Protein AF-A0A935A2Z3-F1 (afdb_monomer_lite)

Radius of gyration: 14.63 Å; chains: 1; bounding box: 40×25×30 Å

Sequence (96 aa):
MFGIIDGTYFGFYSALHRLGIEIVTPRHETSAAHMAGAYARLTGRLGVCMASNGPGVANLLPGLVVEQGEGNRVLAITSARRPRIMYPDRGGATSA

pLDDT: mean 84.95, std 16.19, range [31.73, 96.81]

Structure (mmCIF, N/CA/C/O backbone):
data_AF-A0A935A2Z3-F1
#
_entry.id   AF-A0A935A2Z3-F1
#
loop_
_atom_site.group_PDB
_atom_site.id
_atom_site.type_symbol
_atom_site.label_atom_id
_atom_site.label_alt_id
_atom_site.label_comp_id
_atom_site.label_asym_id
_atom_site.label_entity_id
_atom_site.label_seq_id
_atom_site.pdbx_PDB_ins_code
_atom_site.Cartn_x
_atom_site.Cartn_y
_atom_site.Cartn_z
_atom_site.occupancy
_atom_site.B_iso_or_equiv
_atom_site.auth_seq_id
_atom_site.auth_comp_id
_atom_site.auth_asym_id
_atom_site.auth_atom_id
_atom_site.pdbx_PDB_model_num
ATOM 1 N N . MET A 1 1 ? -7.748 -3.359 -1.941 1.00 91.06 1 MET A N 1
ATOM 2 C CA . MET A 1 1 ? -6.310 -2.985 -1.962 1.00 91.06 1 MET A CA 1
ATOM 3 C C . MET A 1 1 ? -6.157 -1.732 -2.815 1.00 91.06 1 MET A C 1
ATOM 5 O O . MET A 1 1 ? -6.997 -1.527 -3.677 1.00 91.06 1 MET A O 1
ATOM 9 N N . PHE A 1 2 ? -5.163 -0.877 -2.573 1.00 94.38 2 PHE A N 1
ATOM 10 C CA . PHE A 1 2 ? -5.024 0.416 -3.264 1.00 94.38 2 PHE A CA 1
ATOM 11 C C . PHE A 1 2 ? -3.729 0.470 -4.066 1.00 94.38 2 PHE A C 1
ATOM 13 O O . PHE A 1 2 ? -2.699 0.032 -3.577 1.00 94.38 2 PHE A O 1
ATOM 20 N N . GLY A 1 3 ? -3.724 1.000 -5.280 1.00 91.88 3 GLY A N 1
ATOM 21 C CA . GLY A 1 3 ? -2.471 1.130 -6.026 1.00 91.88 3 GLY A CA 1
ATOM 22 C C . GLY A 1 3 ? -2.680 1.277 -7.515 1.00 91.88 3 GLY A C 1
ATOM 23 O O . GLY A 1 3 ? -3.727 0.913 -8.043 1.00 91.88 3 GLY A O 1
ATOM 24 N N . ILE A 1 4 ? -1.675 1.828 -8.183 1.00 89.94 4 ILE A N 1
ATOM 25 C CA . ILE A 1 4 ? -1.680 1.964 -9.638 1.00 89.94 4 ILE A CA 1
ATOM 26 C C . ILE A 1 4 ? -1.270 0.630 -10.243 1.00 89.94 4 ILE A C 1
ATOM 28 O O . ILE A 1 4 ? -0.392 -0.041 -9.711 1.00 89.94 4 ILE A O 1
ATOM 32 N N . ILE A 1 5 ? -1.927 0.202 -11.314 1.00 83.88 5 ILE A N 1
ATOM 33 C CA . ILE A 1 5 ? -1.572 -1.034 -12.014 1.00 83.88 5 ILE A CA 1
ATOM 34 C C . ILE A 1 5 ? -0.520 -0.700 -13.072 1.00 83.88 5 ILE A C 1
ATOM 36 O O . ILE A 1 5 ? -0.751 0.152 -13.924 1.00 83.88 5 ILE A O 1
ATOM 40 N N . ASP A 1 6 ? 0.612 -1.401 -13.026 1.00 82.38 6 ASP A N 1
ATOM 41 C CA . ASP A 1 6 ? 1.668 -1.343 -14.038 1.00 82.38 6 ASP A CA 1
ATOM 42 C C . ASP A 1 6 ? 1.918 -2.740 -14.636 1.00 82.38 6 ASP A C 1
ATOM 44 O O . ASP A 1 6 ? 1.623 -3.773 -14.021 1.00 82.38 6 ASP A O 1
ATOM 48 N N . GLY A 1 7 ? 2.487 -2.788 -15.845 1.00 79.00 7 GLY A N 1
ATOM 49 C CA . GLY A 1 7 ? 2.809 -4.039 -16.533 1.00 79.00 7 GLY A CA 1
ATOM 50 C C . GLY A 1 7 ? 3.779 -4.940 -15.758 1.00 79.00 7 GLY A C 1
ATOM 51 O O . GLY A 1 7 ? 3.754 -6.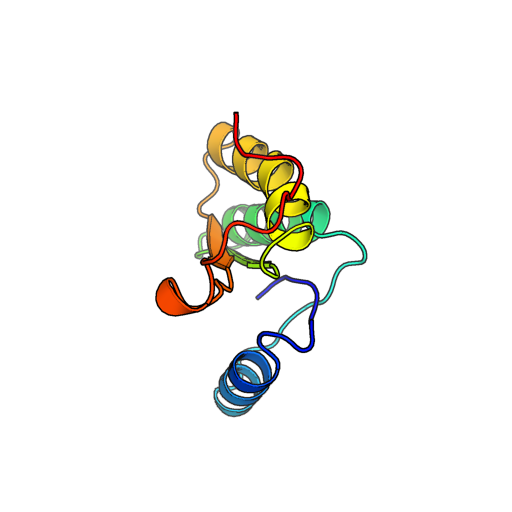159 -15.929 1.00 79.00 7 GLY A O 1
ATOM 52 N N . THR A 1 8 ? 4.594 -4.384 -14.855 1.00 75.38 8 THR A N 1
ATOM 53 C CA . THR A 1 8 ? 5.561 -5.151 -14.052 1.00 75.38 8 THR A CA 1
ATOM 54 C C . THR A 1 8 ? 4.949 -6.159 -13.078 1.00 75.38 8 THR A C 1
ATOM 56 O O . THR A 1 8 ? 5.636 -7.113 -12.713 1.00 75.38 8 THR A O 1
ATOM 59 N N . TYR A 1 9 ? 3.688 -6.006 -12.669 1.00 80.25 9 TYR A N 1
ATOM 60 C CA . TYR A 1 9 ? 3.007 -6.937 -11.751 1.00 80.25 9 TYR A CA 1
ATOM 61 C C . TYR A 1 9 ? 1.578 -7.262 -12.186 1.00 80.25 9 TYR A C 1
ATOM 63 O O . TYR A 1 9 ? 0.753 -7.685 -11.375 1.00 80.25 9 TYR A O 1
ATOM 71 N N . PHE A 1 10 ? 1.286 -7.166 -13.485 1.00 84.56 10 PHE A N 1
ATOM 72 C CA . PHE A 1 10 ? -0.017 -7.558 -14.028 1.00 84.56 10 PHE A CA 1
ATOM 73 C C . PHE A 1 10 ? -0.399 -9.009 -13.671 1.00 84.56 10 PHE A C 1
ATOM 75 O O . PHE A 1 10 ? -1.550 -9.296 -13.348 1.00 84.56 10 PHE A O 1
ATOM 82 N N . GLY A 1 11 ? 0.576 -9.927 -13.636 1.00 86.19 11 GLY A N 1
ATOM 83 C CA . GLY A 1 11 ? 0.349 -11.306 -13.186 1.00 86.19 11 GLY A CA 1
ATOM 84 C C . GLY A 1 11 ? -0.092 -11.406 -11.719 1.00 86.19 11 GLY A C 1
ATOM 85 O O . GLY A 1 11 ? -0.956 -12.219 -11.391 1.00 86.19 11 GLY A O 1
ATOM 86 N N . PHE A 1 12 ? 0.444 -10.543 -10.849 1.00 87.38 12 PHE A N 1
ATOM 87 C CA . PHE A 1 12 ? 0.041 -10.454 -9.445 1.00 87.38 12 PHE A CA 1
ATOM 88 C C . PHE A 1 12 ? -1.369 -9.872 -9.315 1.00 87.38 12 PHE A C 1
ATOM 90 O O . PHE A 1 12 ? -2.206 -10.460 -8.636 1.00 87.38 12 PHE A O 1
ATOM 97 N N . TYR A 1 13 ? -1.672 -8.797 -10.050 1.00 87.56 13 TYR A N 1
ATOM 98 C CA . TYR A 1 13 ? -3.026 -8.239 -10.150 1.00 87.56 13 TYR A CA 1
ATOM 99 C C . TYR A 1 13 ? -4.050 -9.298 -10.591 1.00 87.56 13 TYR A C 1
ATOM 101 O O . TYR A 1 13 ? -5.070 -9.494 -9.936 1.00 87.56 13 TYR A O 1
ATOM 109 N N . SER A 1 14 ? -3.752 -10.040 -11.662 1.00 88.75 14 SER A N 1
ATOM 110 C CA . SER A 1 14 ? -4.626 -11.095 -12.184 1.00 88.75 14 SER A CA 1
ATOM 111 C C . SER A 1 14 ? -4.877 -12.206 -11.156 1.00 88.75 14 SER A C 1
ATOM 113 O O . SER A 1 14 ? -5.992 -12.719 -11.051 1.00 88.75 14 SER A O 1
ATOM 115 N N . ALA A 1 15 ? -3.861 -12.574 -10.368 1.00 91.06 15 ALA A N 1
ATOM 116 C CA . ALA A 1 15 ? -4.010 -13.545 -9.288 1.00 91.06 15 ALA A CA 1
ATOM 117 C C . ALA A 1 15 ? -4.886 -13.018 -8.144 1.00 91.06 15 ALA A C 1
ATOM 119 O O . ALA A 1 15 ? -5.775 -13.734 -7.692 1.00 91.06 15 ALA A O 1
ATOM 120 N N . LEU A 1 16 ? -4.684 -11.767 -7.724 1.00 91.00 16 LEU A N 1
ATOM 121 C CA . LEU A 1 16 ? -5.510 -11.117 -6.703 1.00 91.00 16 LEU A CA 1
ATOM 122 C C . LEU A 1 16 ? -6.976 -11.032 -7.136 1.00 91.00 16 LEU A C 1
ATOM 124 O O . LEU A 1 16 ? -7.863 -11.385 -6.362 1.00 91.00 16 LEU A O 1
ATOM 128 N N . HIS A 1 17 ? -7.224 -10.675 -8.397 1.00 89.75 17 HIS A N 1
ATOM 129 C CA . HIS A 1 17 ? -8.570 -10.636 -8.961 1.00 89.75 17 HIS A CA 1
ATOM 130 C C . HIS A 1 17 ? -9.258 -12.012 -8.910 1.00 89.75 17 HIS A C 1
ATOM 132 O O . HIS A 1 17 ? -10.421 -12.107 -8.528 1.00 89.75 17 HIS A O 1
ATOM 138 N N . ARG A 1 18 ? -8.542 -13.105 -9.222 1.00 92.75 18 ARG A N 1
ATOM 139 C CA . ARG A 1 18 ? -9.082 -14.476 -9.093 1.00 92.75 18 ARG A CA 1
ATOM 140 C C . ARG A 1 18 ? -9.408 -14.871 -7.651 1.00 92.75 18 ARG A C 1
ATOM 142 O O . ARG A 1 18 ? -10.283 -15.702 -7.443 1.00 92.75 18 ARG A O 1
ATOM 149 N N . LEU A 1 19 ? -8.716 -14.290 -6.674 1.00 94.31 19 LEU A N 1
ATOM 150 C CA . LEU A 1 19 ? -8.972 -14.496 -5.246 1.00 94.31 19 LEU A CA 1
ATOM 151 C C . LEU A 1 19 ? -10.083 -13.578 -4.702 1.00 94.31 19 LEU A C 1
ATOM 153 O O . LEU A 1 19 ? -10.331 -13.579 -3.499 1.00 94.31 19 LEU A O 1
ATOM 157 N N . GLY A 1 20 ? -10.738 -12.786 -5.559 1.00 92.56 20 GLY A N 1
ATOM 158 C CA . GLY A 1 20 ? -11.780 -11.838 -5.157 1.00 92.56 20 GLY A CA 1
ATOM 159 C C . GLY A 1 20 ? -11.242 -10.582 -4.464 1.00 92.56 20 GLY A C 1
ATOM 160 O O . GLY A 1 20 ? -11.995 -9.879 -3.796 1.00 92.56 20 GLY A O 1
ATOM 161 N N . ILE A 1 21 ? -9.943 -10.289 -4.593 1.00 90.62 21 ILE A N 1
ATOM 162 C CA . ILE A 1 21 ? -9.330 -9.083 -4.031 1.00 90.62 21 ILE A CA 1
ATOM 163 C C . ILE A 1 21 ? -9.399 -7.969 -5.073 1.00 90.62 21 ILE A C 1
ATOM 165 O O . ILE A 1 21 ? -8.682 -7.982 -6.073 1.00 90.62 21 ILE A O 1
ATOM 169 N N . GLU A 1 22 ? -10.235 -6.971 -4.802 1.00 89.81 22 GLU A N 1
ATOM 170 C CA . GLU A 1 22 ? -10.358 -5.788 -5.646 1.00 89.81 22 GLU A CA 1
ATOM 171 C C . GLU A 1 22 ? -9.209 -4.796 -5.403 1.00 89.81 22 GLU A C 1
ATOM 173 O O . GLU A 1 22 ? -8.784 -4.549 -4.262 1.00 89.81 22 GLU A O 1
ATOM 178 N N . ILE A 1 23 ? -8.715 -4.202 -6.492 1.00 91.19 23 ILE A N 1
ATOM 179 C CA . ILE A 1 23 ? -7.724 -3.127 -6.457 1.00 91.19 23 ILE A CA 1
ATOM 180 C C . ILE A 1 23 ? -8.368 -1.828 -6.926 1.00 91.19 23 ILE A C 1
ATOM 182 O O . ILE A 1 23 ? -8.761 -1.689 -8.081 1.00 91.19 23 ILE A O 1
ATOM 186 N N . VAL A 1 24 ? -8.412 -0.857 -6.019 1.00 93.38 24 VAL A N 1
ATOM 187 C CA . VAL A 1 24 ? -8.855 0.505 -6.290 1.00 93.38 24 VAL A CA 1
ATOM 188 C C . VAL A 1 24 ? -7.653 1.310 -6.770 1.00 93.38 24 VAL A C 1
ATOM 190 O O . VAL A 1 24 ? -6.640 1.410 -6.071 1.00 93.38 24 VAL A O 1
ATOM 193 N N . THR A 1 25 ? -7.766 1.8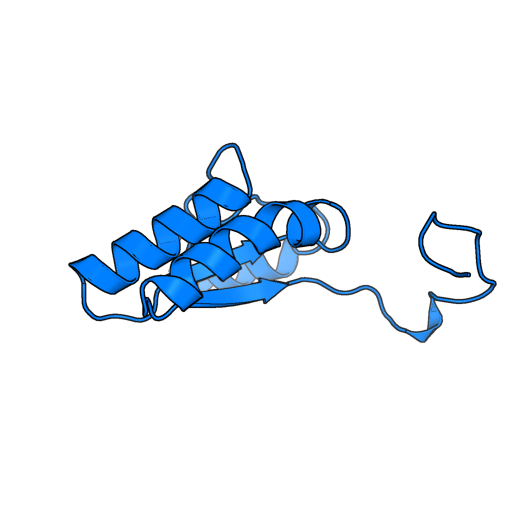73 -7.972 1.00 92.69 25 THR A N 1
ATOM 194 C CA . THR A 1 25 ? -6.665 2.571 -8.645 1.00 92.69 25 THR A CA 1
ATOM 195 C C . THR A 1 25 ? -6.795 4.089 -8.490 1.00 92.69 25 THR A C 1
ATOM 197 O O . THR A 1 25 ? -7.674 4.684 -9.117 1.00 92.69 25 THR A O 1
ATOM 200 N N . PRO A 1 26 ? -5.944 4.747 -7.681 1.00 93.12 26 PRO A N 1
ATOM 201 C CA . PRO A 1 26 ? -5.869 6.204 -7.644 1.00 93.12 26 PRO A CA 1
ATOM 202 C C . PRO A 1 26 ? -5.089 6.760 -8.843 1.00 93.12 26 PRO A C 1
ATOM 204 O O . PRO A 1 26 ? -4.499 6.021 -9.627 1.00 93.12 26 PRO A O 1
ATOM 207 N N . ARG A 1 27 ? -5.058 8.092 -8.977 1.00 91.62 27 ARG A N 1
ATOM 208 C CA . ARG A 1 27 ? -4.238 8.777 -9.993 1.00 91.62 27 ARG A CA 1
ATOM 209 C C . ARG A 1 27 ? -2.781 8.992 -9.596 1.00 91.62 27 ARG A C 1
ATOM 211 O O . ARG A 1 27 ? -1.964 9.203 -10.480 1.00 91.62 27 ARG A O 1
ATOM 218 N N . HIS A 1 28 ? -2.473 8.936 -8.304 1.00 92.94 28 HIS A N 1
ATOM 219 C CA . HIS A 1 28 ? -1.125 9.131 -7.777 1.00 92.94 28 HIS A CA 1
ATOM 220 C C . HIS A 1 28 ? -0.817 8.067 -6.721 1.00 92.94 28 HIS A C 1
ATOM 222 O O . HIS A 1 28 ? -1.702 7.691 -5.946 1.00 92.94 28 HIS A O 1
ATOM 228 N N . GLU A 1 29 ? 0.426 7.592 -6.653 1.00 93.44 29 GLU A N 1
ATOM 229 C CA . GLU A 1 29 ? 0.823 6.542 -5.709 1.00 93.44 29 GLU A CA 1
ATOM 230 C C . GLU A 1 29 ? 0.714 7.016 -4.260 1.00 93.44 29 GLU A C 1
ATOM 232 O O . GLU A 1 29 ? 0.231 6.279 -3.405 1.00 93.44 29 GLU A O 1
ATOM 237 N N . THR A 1 30 ? 1.044 8.279 -3.983 1.00 95.56 30 THR A N 1
ATOM 238 C CA . THR A 1 30 ? 0.849 8.882 -2.651 1.00 95.56 30 THR A CA 1
ATOM 239 C C . THR A 1 30 ? -0.607 8.786 -2.188 1.00 95.56 30 THR A C 1
ATOM 241 O O . THR A 1 30 ? -0.876 8.462 -1.033 1.00 95.56 30 THR A O 1
ATOM 244 N N . SER A 1 31 ? -1.568 8.988 -3.095 1.00 96.25 31 SER A N 1
ATOM 245 C CA . SER A 1 31 ? -2.987 8.821 -2.775 1.00 96.25 31 SER A CA 1
ATOM 246 C C . SER A 1 31 ? -3.319 7.372 -2.414 1.00 96.25 31 SER A C 1
ATOM 248 O O . SER A 1 31 ? -4.159 7.153 -1.549 1.00 96.25 31 SER A O 1
ATOM 250 N N . ALA A 1 32 ? -2.644 6.378 -3.005 1.00 95.25 32 ALA A N 1
ATOM 251 C CA . ALA A 1 32 ? -2.834 4.971 -2.644 1.00 95.25 32 ALA A CA 1
ATOM 252 C C . ALA A 1 32 ? -2.466 4.695 -1.179 1.00 95.25 32 ALA A C 1
ATOM 254 O O . ALA A 1 32 ? -3.192 3.970 -0.498 1.00 95.25 32 ALA A O 1
ATOM 255 N N . ALA A 1 33 ? -1.372 5.290 -0.690 1.00 95.94 33 ALA A N 1
ATOM 256 C CA . ALA A 1 33 ? -0.974 5.186 0.713 1.00 95.94 33 ALA A CA 1
ATOM 257 C C . ALA A 1 33 ? -2.013 5.833 1.641 1.00 95.94 33 ALA A C 1
ATOM 259 O O . ALA A 1 33 ? -2.466 5.180 2.578 1.00 95.94 33 ALA A O 1
ATOM 260 N N . HIS A 1 34 ? -2.475 7.048 1.333 1.00 96.75 34 HIS A N 1
ATOM 261 C CA . HIS A 1 34 ? -3.504 7.714 2.141 1.00 96.75 34 HIS A CA 1
ATOM 262 C C . HIS A 1 34 ? -4.844 6.973 2.136 1.00 96.75 34 HIS A C 1
ATOM 264 O O . HIS A 1 34 ? -5.501 6.869 3.167 1.00 96.75 34 HIS A O 1
ATOM 270 N N . MET A 1 35 ? -5.253 6.400 1.001 1.00 96.81 35 MET A N 1
ATOM 271 C CA . MET A 1 35 ? -6.456 5.564 0.934 1.00 96.81 35 MET A CA 1
ATOM 272 C C . MET A 1 35 ? -6.309 4.300 1.788 1.00 96.81 35 MET A C 1
ATOM 274 O O . MET A 1 35 ? -7.250 3.917 2.483 1.00 96.81 35 MET A O 1
ATOM 278 N N . ALA A 1 36 ? -5.128 3.673 1.780 1.00 96.56 36 ALA A N 1
ATOM 279 C CA . ALA A 1 36 ? -4.840 2.523 2.630 1.00 96.56 36 ALA A CA 1
ATOM 280 C C . ALA A 1 36 ? -4.862 2.895 4.118 1.00 96.56 36 ALA A C 1
ATOM 282 O O . ALA A 1 36 ? -5.463 2.174 4.913 1.00 96.56 36 ALA A O 1
ATOM 283 N N . GLY A 1 37 ? -4.267 4.029 4.482 1.00 96.56 37 GLY A N 1
ATOM 284 C CA . GLY A 1 37 ? -4.281 4.563 5.839 1.00 96.56 37 GLY A CA 1
ATOM 285 C C . GLY A 1 37 ? -5.680 4.917 6.330 1.00 96.56 37 GLY A C 1
ATOM 286 O O . GLY A 1 37 ? -6.099 4.461 7.393 1.00 96.56 37 GLY A O 1
ATOM 287 N N . ALA A 1 38 ? -6.459 5.628 5.512 1.00 96.38 38 ALA A N 1
ATOM 288 C CA . ALA A 1 38 ? -7.856 5.943 5.796 1.00 96.38 38 ALA A CA 1
ATOM 289 C C . ALA A 1 38 ? -8.700 4.673 5.968 1.00 96.38 38 ALA A C 1
ATOM 291 O O . ALA A 1 38 ? -9.456 4.564 6.931 1.00 96.38 38 ALA A O 1
ATOM 292 N N . TYR A 1 39 ? -8.535 3.679 5.089 1.00 96.62 39 TYR A N 1
ATOM 293 C CA . TYR A 1 39 ? -9.197 2.384 5.235 1.00 96.62 39 TYR A CA 1
ATOM 294 C C . TYR A 1 39 ? -8.807 1.698 6.548 1.00 96.62 39 TYR A C 1
ATOM 296 O O . TYR A 1 39 ? -9.682 1.201 7.259 1.00 96.62 39 TYR A O 1
ATOM 304 N N . ALA A 1 40 ? -7.518 1.696 6.899 1.00 96.69 40 ALA A N 1
ATOM 305 C CA . ALA A 1 40 ? -7.043 1.095 8.139 1.00 96.69 40 ALA A CA 1
ATOM 306 C C . ALA A 1 40 ? -7.643 1.777 9.374 1.00 96.69 40 ALA A C 1
ATOM 308 O O . ALA A 1 40 ? -8.128 1.103 10.284 1.00 96.69 40 ALA A O 1
ATOM 309 N N . ARG A 1 41 ? -7.684 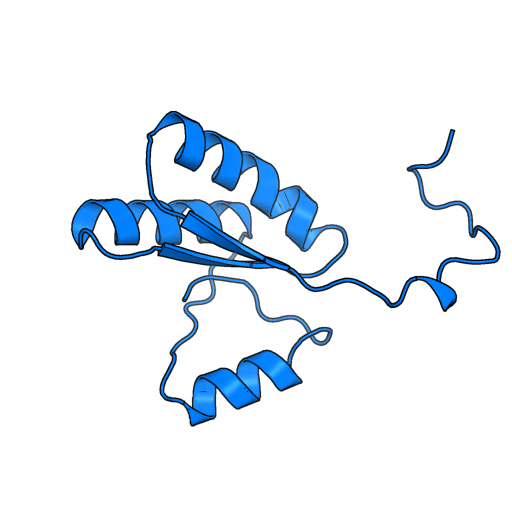3.112 9.366 1.00 95.12 41 ARG A N 1
ATOM 310 C CA . ARG A 1 41 ? -8.238 3.931 10.446 1.00 95.12 41 ARG A CA 1
ATOM 311 C C . ARG A 1 41 ? -9.748 3.752 10.603 1.00 95.12 41 ARG A C 1
ATOM 313 O O . ARG A 1 41 ? -10.225 3.603 11.721 1.00 95.12 41 ARG A O 1
ATOM 320 N N . LEU A 1 42 ? -10.494 3.736 9.499 1.00 96.81 42 LEU A N 1
ATOM 321 C CA . LEU A 1 42 ? -11.958 3.648 9.520 1.00 96.81 42 LEU A CA 1
ATOM 322 C C . LEU A 1 42 ? -12.474 2.240 9.825 1.00 96.81 42 LEU A C 1
ATOM 324 O O . LEU A 1 42 ? -13.526 2.091 10.438 1.00 96.81 42 LEU A O 1
ATOM 328 N N . THR A 1 43 ? -11.763 1.203 9.380 1.00 95.94 43 THR A N 1
ATOM 329 C CA . THR A 1 43 ? -12.230 -0.187 9.514 1.00 95.94 43 THR A CA 1
ATOM 330 C C . THR A 1 43 ? -11.567 -0.949 10.659 1.00 95.94 43 THR A C 1
ATOM 332 O O . THR A 1 43 ? -12.020 -2.038 11.003 1.00 95.94 43 THR A O 1
ATOM 335 N N . GLY A 1 44 ? -10.459 -0.439 11.204 1.00 94.38 44 GLY A N 1
ATOM 336 C CA . GLY A 1 44 ? -9.601 -1.170 12.141 1.00 94.38 44 GLY A CA 1
ATOM 337 C C . GLY A 1 44 ? -8.845 -2.350 11.510 1.00 94.38 44 GLY A C 1
ATOM 338 O O . GLY A 1 44 ? -8.172 -3.103 12.217 1.00 94.38 44 GLY A O 1
ATOM 339 N N . ARG A 1 45 ? -8.951 -2.544 10.188 1.00 94.75 45 ARG A N 1
ATOM 340 C CA . ARG A 1 45 ? -8.293 -3.625 9.438 1.00 94.75 45 ARG A CA 1
ATOM 341 C C . ARG A 1 45 ? -6.960 -3.147 8.862 1.00 94.75 45 ARG A C 1
ATOM 343 O O . ARG A 1 45 ? -6.625 -1.972 8.910 1.00 94.75 45 ARG A O 1
ATOM 350 N N . LEU A 1 46 ? -6.184 -4.066 8.295 1.00 95.50 46 LEU A N 1
ATOM 351 C CA . LEU A 1 46 ? -4.949 -3.716 7.596 1.00 95.50 46 LEU A CA 1
ATOM 352 C C . LEU A 1 46 ? -5.267 -2.986 6.281 1.00 95.50 46 LEU A C 1
ATOM 354 O O . LEU A 1 46 ? -5.967 -3.527 5.421 1.00 95.50 46 LEU A O 1
ATOM 358 N N . GLY A 1 47 ? -4.725 -1.781 6.113 1.00 96.06 47 GLY A N 1
ATOM 359 C CA . GLY A 1 47 ? -4.680 -1.090 4.828 1.00 96.06 47 GLY A CA 1
ATOM 360 C C . GLY A 1 47 ? -3.563 -1.664 3.970 1.00 96.06 47 GLY A C 1
ATOM 361 O O . GLY A 1 47 ? -2.465 -1.884 4.466 1.00 96.06 47 GLY A O 1
ATOM 362 N N . VAL A 1 48 ? -3.815 -1.920 2.687 1.00 95.75 48 VAL A N 1
ATOM 363 C CA . VAL A 1 48 ? -2.795 -2.480 1.786 1.00 95.75 48 VAL A CA 1
ATOM 364 C C . VAL A 1 48 ? -2.671 -1.605 0.547 1.00 95.75 48 VAL A C 1
ATOM 366 O O . VAL A 1 48 ? -3.674 -1.392 -0.144 1.00 95.75 48 VAL A O 1
ATOM 369 N N . CYS A 1 49 ? -1.454 -1.144 0.252 1.00 94.38 49 CYS A N 1
ATOM 370 C CA . CYS A 1 49 ? -1.129 -0.382 -0.950 1.00 94.38 49 CYS A CA 1
ATOM 371 C C . CYS A 1 49 ? -0.077 -1.074 -1.839 1.00 94.38 49 CYS A C 1
ATOM 373 O O . CYS A 1 49 ? 0.762 -1.828 -1.346 1.00 94.38 49 CYS A O 1
ATOM 375 N N . MET A 1 50 ? -0.114 -0.811 -3.150 1.00 92.19 50 MET A N 1
ATOM 376 C CA . MET A 1 50 ? 0.810 -1.345 -4.158 1.00 92.19 50 MET A CA 1
ATOM 377 C C . MET A 1 50 ? 1.528 -0.244 -4.930 1.00 92.19 50 MET A C 1
ATOM 379 O O . MET A 1 50 ? 0.897 0.751 -5.291 1.00 92.19 50 MET A O 1
ATOM 383 N N . ALA A 1 51 ? 2.791 -0.485 -5.285 1.00 89.88 51 ALA A N 1
ATOM 384 C CA . ALA A 1 51 ? 3.512 0.330 -6.259 1.00 89.88 51 ALA A CA 1
ATOM 385 C C . ALA A 1 51 ? 4.521 -0.466 -7.107 1.00 89.88 51 ALA A C 1
ATOM 387 O O . ALA A 1 51 ? 5.080 -1.477 -6.667 1.00 89.88 51 ALA A O 1
ATOM 388 N N . SER A 1 52 ? 4.781 0.035 -8.319 1.00 86.88 52 SER A N 1
ATOM 389 C CA . SER A 1 52 ? 5.833 -0.449 -9.217 1.00 86.88 52 SER A CA 1
ATOM 390 C C . SER A 1 52 ? 7.223 -0.043 -8.751 1.00 86.88 52 SER A C 1
ATOM 392 O O . SER A 1 52 ? 7.418 1.031 -8.181 1.00 86.88 52 SER A O 1
ATOM 394 N N . ASN A 1 53 ? 8.213 -0.894 -9.027 1.00 83.06 53 ASN A N 1
ATOM 395 C CA . ASN A 1 53 ? 9.620 -0.557 -8.855 1.00 83.06 53 ASN A CA 1
ATOM 396 C C . ASN A 1 53 ? 9.974 0.750 -9.591 1.00 83.06 53 ASN A C 1
ATOM 398 O O . ASN A 1 53 ? 9.483 1.011 -10.687 1.00 83.06 53 ASN A O 1
ATOM 402 N N . GLY A 1 54 ? 10.896 1.534 -9.030 1.00 82.88 54 GLY A N 1
ATOM 403 C CA . GLY A 1 54 ? 11.290 2.822 -9.608 1.00 82.88 54 GLY A CA 1
ATOM 404 C C . GLY A 1 54 ? 10.370 3.962 -9.144 1.00 82.88 54 GLY A C 1
ATOM 405 O O . GLY A 1 54 ? 10.157 4.072 -7.933 1.00 82.88 54 GLY A O 1
ATOM 406 N N . PRO A 1 55 ? 9.838 4.813 -10.049 1.00 85.31 55 PRO A N 1
ATOM 407 C CA . PRO A 1 55 ? 9.057 5.994 -9.668 1.00 85.31 55 PRO A CA 1
ATOM 408 C C . PRO A 1 55 ? 7.839 5.679 -8.797 1.00 85.31 55 PRO A C 1
ATOM 410 O O . PRO A 1 55 ? 7.536 6.448 -7.893 1.00 85.31 55 PRO A O 1
ATOM 413 N N . GLY A 1 56 ? 7.188 4.529 -9.004 1.00 85.25 56 GLY A N 1
ATOM 414 C CA . GLY A 1 56 ? 6.012 4.145 -8.226 1.00 85.25 56 GLY A CA 1
ATOM 415 C C . GLY A 1 56 ? 6.306 4.047 -6.728 1.00 85.25 56 GLY A C 1
ATOM 416 O O . GLY A 1 56 ? 5.609 4.652 -5.916 1.00 85.25 56 GLY A O 1
ATOM 417 N N . VAL A 1 57 ? 7.364 3.324 -6.342 1.00 88.19 57 VAL A N 1
ATOM 418 C CA . VAL A 1 57 ? 7.800 3.239 -4.935 1.00 88.19 57 VAL A CA 1
ATOM 419 C C . VAL A 1 57 ? 8.232 4.606 -4.409 1.00 88.19 57 VAL A C 1
ATOM 421 O O . VAL A 1 57 ? 7.857 4.965 -3.294 1.00 88.19 57 VAL A O 1
ATOM 424 N N . ALA A 1 58 ? 8.981 5.377 -5.202 1.00 89.75 58 ALA A N 1
ATOM 425 C CA . ALA A 1 58 ? 9.441 6.703 -4.795 1.00 89.75 58 ALA A CA 1
ATOM 426 C C . ALA A 1 58 ? 8.269 7.661 -4.509 1.00 89.75 58 ALA A C 1
ATOM 428 O O . ALA A 1 58 ? 8.292 8.366 -3.507 1.00 89.75 58 ALA A O 1
ATOM 429 N N . ASN A 1 59 ? 7.214 7.628 -5.327 1.00 91.94 59 ASN A N 1
ATOM 430 C CA . ASN A 1 59 ? 6.008 8.444 -5.159 1.00 91.94 59 ASN A CA 1
ATOM 431 C C . ASN A 1 59 ? 5.089 7.934 -4.037 1.00 91.94 59 ASN A C 1
ATOM 433 O O . ASN A 1 59 ? 4.332 8.709 -3.446 1.00 91.94 59 ASN A O 1
ATOM 437 N N . LEU A 1 60 ? 5.127 6.634 -3.733 1.00 92.19 60 LEU A N 1
ATOM 438 C CA . LEU A 1 60 ? 4.383 6.037 -2.622 1.00 92.19 60 LEU A CA 1
ATOM 439 C C . LEU A 1 60 ? 5.002 6.401 -1.261 1.00 92.19 60 LEU A C 1
ATOM 441 O O . LEU A 1 60 ? 4.277 6.577 -0.280 1.00 92.19 60 LEU A O 1
ATOM 445 N N . LEU A 1 61 ? 6.333 6.522 -1.208 1.00 93.69 61 LEU A N 1
ATOM 446 C CA . LEU A 1 61 ? 7.113 6.675 0.022 1.00 93.69 61 LEU A CA 1
ATOM 447 C C . LEU A 1 61 ? 6.654 7.844 0.918 1.00 93.69 61 LEU A C 1
ATOM 449 O O . LEU A 1 61 ? 6.453 7.600 2.108 1.00 93.69 61 LEU A O 1
ATOM 453 N N . PRO A 1 62 ? 6.415 9.073 0.410 1.00 94.94 62 PRO A N 1
ATOM 454 C CA . PRO A 1 62 ? 5.978 10.188 1.249 1.00 94.94 62 PRO A CA 1
ATOM 455 C C . PRO A 1 62 ? 4.653 9.900 1.958 1.00 94.94 62 PRO A C 1
ATOM 457 O O . PRO A 1 62 ? 4.510 10.188 3.142 1.00 94.94 62 PRO A O 1
ATOM 460 N N . GLY A 1 63 ? 3.706 9.269 1.256 1.00 94.44 63 GLY A N 1
ATOM 461 C CA . GLY A 1 63 ? 2.417 8.897 1.833 1.00 94.44 63 GLY A CA 1
ATOM 462 C C . GLY A 1 63 ? 2.581 7.857 2.938 1.00 94.44 63 GLY A C 1
ATOM 463 O O . GLY A 1 63 ? 2.010 8.012 4.009 1.00 94.44 63 GLY A O 1
ATOM 464 N N . LEU A 1 64 ? 3.428 6.841 2.732 1.00 94.62 64 LEU A N 1
ATOM 465 C CA . LEU A 1 64 ? 3.724 5.841 3.765 1.00 94.62 64 LEU A CA 1
ATOM 466 C C . LEU A 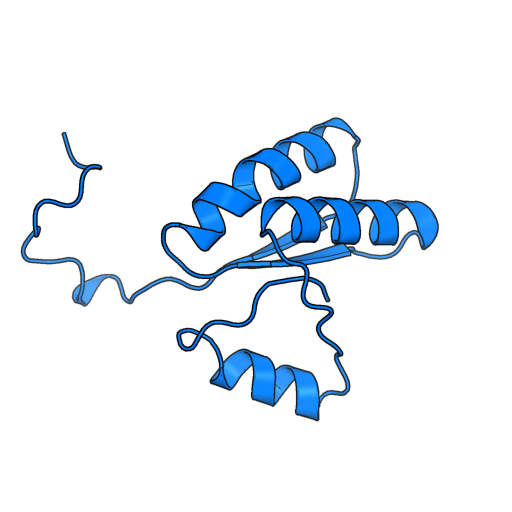1 64 ? 4.350 6.451 5.020 1.00 94.62 64 LEU A C 1
ATOM 468 O O . LEU A 1 64 ? 4.000 6.042 6.123 1.00 94.62 64 LEU A O 1
ATOM 472 N N . VAL A 1 65 ? 5.251 7.424 4.864 1.00 96.31 65 VAL A N 1
ATOM 473 C CA . VAL A 1 65 ? 5.864 8.129 6.000 1.00 96.31 65 VAL A CA 1
ATOM 474 C C . VAL A 1 65 ? 4.807 8.881 6.808 1.00 96.31 65 VAL A C 1
ATOM 476 O O . VAL A 1 65 ? 4.816 8.797 8.035 1.00 96.31 65 VAL A O 1
ATOM 479 N N . VAL A 1 66 ? 3.866 9.555 6.141 1.00 96.12 66 VAL A N 1
ATOM 480 C CA . VAL A 1 66 ? 2.743 10.222 6.817 1.00 96.12 66 VAL A CA 1
ATOM 481 C C . VAL A 1 66 ? 1.889 9.205 7.570 1.00 96.12 66 VAL A C 1
ATOM 483 O O . VAL A 1 66 ? 1.644 9.377 8.758 1.00 96.12 66 VAL A O 1
ATOM 486 N N . GLU A 1 67 ? 1.498 8.105 6.925 1.00 95.62 67 GLU A N 1
ATOM 487 C CA . GLU A 1 67 ? 0.660 7.087 7.567 1.00 95.62 67 GLU A CA 1
ATOM 488 C C . GLU A 1 67 ? 1.351 6.397 8.753 1.00 95.62 67 GLU A C 1
ATOM 490 O O . GLU A 1 67 ? 0.692 6.049 9.733 1.00 95.62 67 GLU A O 1
ATOM 495 N N . GLN A 1 68 ? 2.676 6.226 8.698 1.00 94.38 68 GLN A N 1
ATOM 496 C CA . GLN A 1 68 ? 3.463 5.757 9.839 1.00 94.38 68 GLN A CA 1
ATOM 497 C C . GLN A 1 68 ? 3.456 6.765 10.992 1.00 94.38 68 GLN A C 1
ATOM 499 O O . GLN A 1 68 ? 3.260 6.359 12.136 1.00 94.38 68 GLN A O 1
ATOM 504 N N . GLY A 1 69 ? 3.617 8.061 10.704 1.00 94.56 69 GLY A N 1
ATOM 505 C CA . GLY A 1 69 ? 3.534 9.122 11.714 1.00 94.56 69 GLY A CA 1
ATOM 506 C C . GLY A 1 69 ? 2.152 9.225 12.367 1.00 94.56 69 GLY A C 1
ATOM 507 O O . GLY A 1 69 ? 2.052 9.441 13.570 1.00 94.56 69 GLY A O 1
ATOM 508 N N . GLU A 1 70 ? 1.095 8.981 11.592 1.00 93.62 70 GLU A N 1
ATOM 509 C CA . GLU A 1 70 ? -0.299 8.947 12.0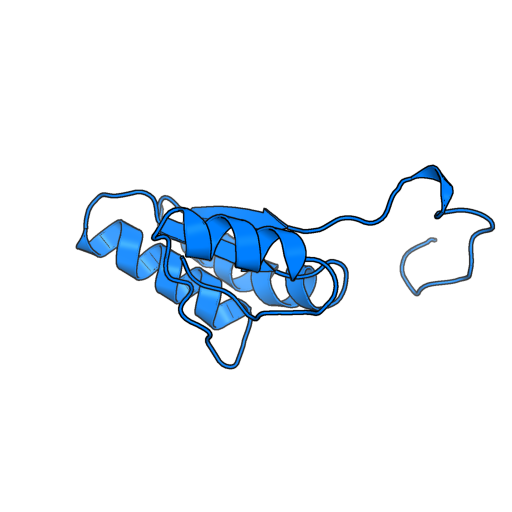56 1.00 93.62 70 GLU A CA 1
ATOM 510 C C . GLU A 1 70 ? -0.661 7.658 12.819 1.00 93.62 70 GLU A C 1
ATOM 512 O O . GLU A 1 70 ? -1.768 7.535 13.346 1.00 93.62 70 GLU A O 1
ATOM 517 N N . GLY A 1 71 ? 0.244 6.673 12.872 1.00 92.56 71 GLY A N 1
ATOM 518 C CA . GLY A 1 71 ? 0.018 5.391 13.542 1.00 92.56 71 GLY A CA 1
ATOM 519 C C . GLY A 1 71 ? -0.923 4.441 12.792 1.00 92.56 71 GLY A C 1
ATOM 520 O O . GLY A 1 71 ? -1.447 3.491 13.382 1.00 92.56 71 GLY A O 1
ATOM 521 N N . ASN A 1 72 ? -1.146 4.660 11.493 1.00 95.69 72 ASN A N 1
ATOM 522 C CA . ASN A 1 72 ? -2.025 3.824 10.683 1.00 95.69 72 ASN A CA 1
ATOM 523 C C . ASN A 1 72 ? -1.324 2.529 10.243 1.00 95.69 72 ASN A C 1
ATOM 525 O O . ASN A 1 72 ? -0.150 2.494 9.868 1.00 95.69 72 ASN A O 1
ATOM 529 N N . ARG A 1 73 ? -2.075 1.421 10.260 1.00 93.44 73 ARG A N 1
ATOM 530 C CA . ARG A 1 73 ? -1.575 0.091 9.880 1.00 93.44 73 ARG A CA 1
ATOM 531 C C . ARG A 1 73 ? -1.650 -0.091 8.366 1.00 93.44 73 ARG A C 1
ATOM 533 O O . ARG A 1 73 ? -2.670 -0.552 7.850 1.00 93.44 73 ARG A O 1
ATOM 540 N N . VAL A 1 74 ? -0.568 0.256 7.671 1.00 96.56 74 VAL A N 1
ATOM 541 C CA . VAL A 1 74 ? -0.459 0.151 6.209 1.00 96.56 74 VAL A CA 1
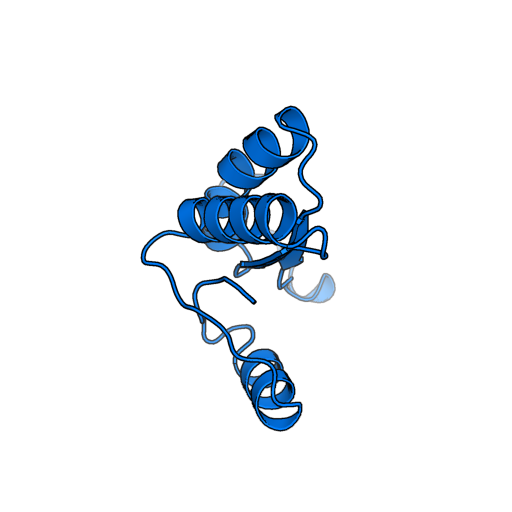ATOM 542 C C . VAL A 1 74 ? 0.629 -0.846 5.804 1.00 96.56 74 VAL A C 1
ATOM 544 O O . VAL A 1 74 ? 1.770 -0.748 6.243 1.00 96.56 74 VAL A O 1
ATOM 547 N N . LEU A 1 75 ? 0.276 -1.800 4.941 1.00 95.50 75 LEU A N 1
ATOM 548 C CA . LEU A 1 75 ? 1.191 -2.727 4.280 1.00 95.50 75 LEU A CA 1
ATOM 549 C C . LEU A 1 75 ? 1.465 -2.257 2.850 1.00 95.50 75 LEU A C 1
ATOM 551 O O . LEU A 1 75 ? 0.551 -2.202 2.026 1.00 95.50 75 LEU A O 1
ATOM 555 N N . ALA A 1 76 ? 2.731 -1.984 2.547 1.00 93.69 76 ALA A N 1
ATOM 556 C CA . ALA A 1 76 ? 3.187 -1.664 1.202 1.00 93.69 76 ALA A CA 1
ATOM 557 C C . ALA A 1 76 ? 3.721 -2.915 0.493 1.00 93.69 76 ALA A C 1
ATOM 559 O O . ALA A 1 76 ? 4.639 -3.570 0.983 1.00 93.69 76 ALA A O 1
ATOM 560 N N . ILE A 1 77 ? 3.163 -3.227 -0.677 1.00 92.19 77 ILE A N 1
ATOM 561 C CA . ILE A 1 77 ? 3.642 -4.293 -1.560 1.00 92.19 77 ILE A CA 1
ATOM 562 C C . ILE A 1 77 ? 4.288 -3.652 -2.783 1.00 92.19 77 ILE A C 1
ATOM 564 O O . ILE A 1 77 ? 3.652 -2.883 -3.504 1.00 92.19 77 ILE A O 1
ATOM 568 N N . THR A 1 78 ? 5.551 -3.983 -3.028 1.00 89.25 78 THR A N 1
ATOM 569 C CA . THR A 1 78 ? 6.326 -3.419 -4.133 1.00 89.25 78 THR A CA 1
ATOM 570 C C . THR A 1 78 ? 6.838 -4.520 -5.047 1.00 89.25 78 THR A C 1
ATOM 572 O O . THR A 1 78 ? 7.121 -5.640 -4.613 1.00 89.25 78 THR A O 1
ATOM 575 N N . SER A 1 79 ? 6.944 -4.217 -6.340 1.00 84.94 79 SER A N 1
ATOM 576 C CA . SER A 1 79 ? 7.721 -5.056 -7.247 1.00 84.94 79 SER A CA 1
ATOM 577 C C . SER A 1 79 ? 9.206 -4.703 -7.129 1.00 84.94 79 SER A C 1
ATOM 579 O O . SER A 1 79 ? 9.578 -3.573 -6.814 1.00 84.94 79 SER A O 1
ATOM 581 N N . ALA A 1 80 ? 10.076 -5.673 -7.396 1.00 80.44 80 ALA A N 1
ATOM 582 C CA . ALA A 1 80 ? 11.511 -5.459 -7.534 1.00 80.44 80 ALA A CA 1
ATOM 583 C C . ALA A 1 80 ? 12.022 -6.252 -8.741 1.00 80.44 80 ALA A C 1
ATOM 585 O O . ALA A 1 80 ? 11.519 -7.336 -9.056 1.00 80.44 80 ALA A O 1
ATOM 586 N N . ARG A 1 81 ? 13.024 -5.716 -9.445 1.00 75.75 81 ARG A N 1
ATOM 587 C CA . ARG A 1 81 ? 13.717 -6.457 -10.510 1.00 75.75 81 ARG A CA 1
ATOM 588 C C . ARG A 1 81 ? 14.686 -7.464 -9.885 1.00 75.75 81 ARG A C 1
ATOM 590 O O . ARG A 1 81 ? 15.190 -7.254 -8.787 1.00 75.75 81 ARG A O 1
ATOM 597 N N . ARG A 1 82 ? 14.958 -8.569 -10.590 1.00 69.00 82 ARG A N 1
ATOM 598 C CA . ARG A 1 82 ? 15.897 -9.598 -10.112 1.00 69.00 82 ARG A CA 1
ATOM 599 C C . ARG A 1 82 ? 17.310 -9.009 -9.931 1.00 69.00 82 ARG A C 1
ATOM 601 O O . ARG A 1 82 ? 17.795 -8.391 -10.880 1.00 69.00 82 ARG A O 1
ATOM 608 N N . PRO A 1 83 ? 18.016 -9.307 -8.819 1.00 57.03 83 PRO A N 1
ATOM 609 C CA . PRO A 1 83 ? 19.353 -8.764 -8.538 1.00 57.03 83 PRO A CA 1
ATOM 610 C C . PRO A 1 83 ? 20.387 -9.024 -9.645 1.00 57.03 83 PRO A C 1
ATOM 612 O O . PRO A 1 83 ? 21.222 -8.181 -9.932 1.00 57.03 83 PRO A O 1
ATOM 615 N N . ARG A 1 84 ? 20.305 -10.166 -10.340 1.00 50.62 84 ARG A N 1
ATOM 616 C CA . ARG A 1 84 ? 21.266 -10.564 -11.391 1.00 50.62 84 ARG A CA 1
ATOM 617 C C . ARG A 1 84 ? 21.103 -9.821 -12.732 1.00 50.62 84 ARG A C 1
ATOM 619 O O . ARG A 1 84 ? 21.923 -9.992 -13.620 1.00 50.62 84 ARG A O 1
ATOM 626 N N . ILE A 1 85 ? 20.039 -9.033 -12.903 1.00 55.06 85 ILE A N 1
ATOM 627 C CA . ILE A 1 85 ? 19.861 -8.113 -14.051 1.00 55.06 85 ILE A CA 1
ATOM 628 C C . ILE A 1 85 ? 20.338 -6.696 -13.670 1.00 55.06 85 ILE A C 1
ATOM 630 O O . ILE A 1 85 ? 20.333 -5.779 -14.483 1.00 55.06 85 ILE A O 1
ATOM 634 N N . MET A 1 86 ? 20.810 -6.530 -12.435 1.00 55.06 86 MET A N 1
ATOM 635 C CA . MET A 1 86 ? 21.416 -5.316 -11.910 1.00 55.06 86 MET A CA 1
ATOM 636 C C . MET A 1 86 ? 22.954 -5.395 -12.041 1.00 55.06 86 MET A C 1
ATOM 638 O O . MET A 1 86 ? 23.660 -5.173 -11.070 1.00 55.06 86 MET A O 1
ATOM 642 N N . TYR A 1 87 ? 23.474 -5.786 -13.221 1.00 45.06 87 TYR A N 1
ATOM 643 C CA . TYR A 1 87 ? 24.845 -5.490 -13.699 1.00 45.06 87 TYR A CA 1
ATOM 644 C C . TYR A 1 87 ? 25.005 -5.840 -15.217 1.00 45.06 87 TYR A C 1
ATOM 646 O O . TYR A 1 87 ? 24.379 -6.809 -15.657 1.00 45.06 87 TYR A O 1
ATOM 654 N N . PRO A 1 88 ? 25.824 -5.116 -16.026 1.00 53.34 88 PRO A N 1
ATOM 655 C CA . PRO A 1 88 ? 26.634 -3.981 -15.627 1.00 53.34 88 PRO A CA 1
ATOM 656 C C . PRO A 1 88 ? 25.781 -2.806 -15.220 1.00 53.34 88 PRO A C 1
ATOM 658 O O . PRO A 1 88 ? 24.741 -2.532 -15.817 1.00 53.34 88 PRO A O 1
ATOM 661 N N . ASP A 1 89 ? 26.221 -2.204 -14.124 1.00 55.31 89 ASP A N 1
ATOM 662 C CA . ASP A 1 89 ? 25.971 -0.832 -13.751 1.00 55.31 89 ASP A CA 1
ATOM 663 C C . ASP A 1 89 ? 25.751 0.004 -15.010 1.00 55.31 89 ASP A C 1
ATOM 665 O O . ASP A 1 89 ? 26.648 0.227 -15.826 1.00 55.31 89 ASP A O 1
ATOM 669 N N . ARG A 1 90 ? 24.488 0.351 -15.229 1.00 52.03 90 ARG A N 1
ATOM 670 C CA . ARG A 1 90 ? 24.088 1.298 -16.254 1.00 52.03 90 ARG A CA 1
ATOM 671 C C . ARG A 1 90 ? 23.568 2.513 -15.531 1.00 52.03 90 ARG A C 1
ATOM 673 O O . ARG A 1 90 ? 22.358 2.698 -15.509 1.00 52.03 90 ARG A O 1
ATOM 680 N N . GLY A 1 91 ? 24.489 3.267 -14.927 1.00 50.34 91 GLY A N 1
ATOM 681 C CA . GLY A 1 91 ? 24.416 4.711 -14.678 1.00 50.34 91 GLY A CA 1
ATOM 682 C C . GLY A 1 91 ? 23.010 5.286 -14.528 1.00 50.34 91 GLY A C 1
ATOM 683 O O . GLY A 1 91 ? 22.654 6.246 -15.209 1.00 50.34 91 GLY A O 1
ATOM 684 N N . GLY A 1 92 ? 22.194 4.674 -13.671 1.00 45.97 92 GLY A N 1
ATOM 685 C CA . GLY A 1 92 ? 20.969 5.270 -13.169 1.00 45.97 92 GLY A CA 1
ATOM 686 C C . GLY A 1 92 ? 21.374 6.233 -12.066 1.00 45.97 92 GLY A C 1
ATOM 687 O O . GLY A 1 92 ? 22.354 5.978 -11.376 1.00 45.97 92 GLY A O 1
ATOM 688 N N . ALA A 1 93 ? 20.650 7.339 -11.910 1.00 45.66 93 ALA A N 1
ATOM 689 C CA . ALA A 1 93 ? 21.008 8.489 -11.070 1.00 45.66 93 ALA A CA 1
ATOM 690 C C . ALA A 1 93 ? 21.098 8.232 -9.541 1.00 45.66 93 ALA A C 1
ATOM 692 O O . ALA A 1 93 ? 20.893 9.143 -8.746 1.00 45.66 93 ALA A O 1
ATOM 693 N N . THR A 1 94 ? 21.388 7.009 -9.107 1.00 50.19 94 THR A N 1
ATOM 694 C CA . THR A 1 94 ? 21.554 6.607 -7.711 1.00 50.19 94 THR A CA 1
ATOM 695 C C . THR A 1 94 ? 22.684 5.579 -7.588 1.00 50.19 94 THR A C 1
ATOM 697 O O . THR A 1 94 ? 22.449 4.431 -7.213 1.00 50.19 94 THR A O 1
ATOM 700 N N . SER A 1 95 ? 23.906 5.968 -7.942 1.00 31.73 95 SER A N 1
ATOM 701 C CA . SER A 1 95 ? 25.130 5.287 -7.501 1.00 31.73 95 SER A CA 1
ATOM 702 C C . SER A 1 95 ? 26.318 6.243 -7.612 1.00 31.73 95 SER A C 1
ATOM 704 O O . SER A 1 95 ? 26.975 6.331 -8.648 1.00 31.73 95 SER A O 1
ATOM 706 N N . ALA A 1 96 ? 26.543 6.982 -6.529 1.00 32.12 96 ALA A N 1
ATOM 707 C CA . ALA A 1 96 ? 27.845 7.467 -6.092 1.00 32.12 96 ALA A CA 1
ATOM 708 C C . ALA A 1 96 ? 28.047 6.951 -4.663 1.00 32.12 96 ALA A C 1
ATOM 710 O O . ALA A 1 96 ? 27.018 6.847 -3.950 1.00 32.12 96 ALA A O 1
#

Foldseek 3Di:
DEEADDPLCVVVVVVCVVVVNDYDYDPFLLVRLVVLQVCCVVVVDAREYEAEPDPRCVRNVVSVVVSVVVVGRYHYDYDDDDVVVPPPPDDDPPDD

Secondary structure (DSSP, 8-state):
-EE---GGGHHHHHHHHHTT---B--SSHHHHHHHHHHHHHHHSSPEEEEE-TTHHHHHHHHHHHHHHHTT--EEEEE----GGGS-S----S---